Protein AF-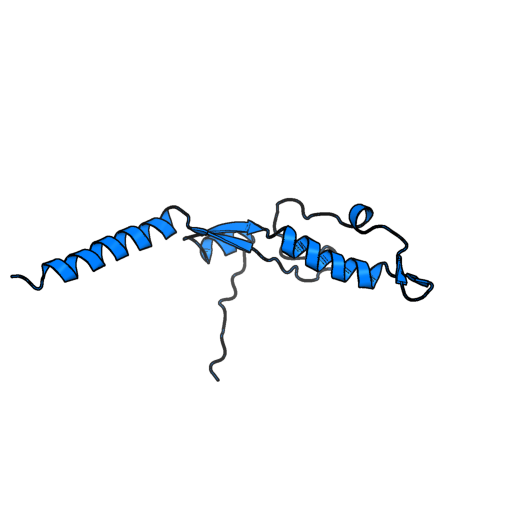A0A7R6WBC2-F1 (afdb_monomer_lite)

Sequence (113 aa):
MEVEVWPTLYGEIEEVIEHLLPWADYEMDYDAHSEYMELRWREECCTGYEDGEPSYYISFSDWYLPPEENISHVCDNGETKGYRLILTLNEVGLAFFELDNYLSNDEENSVFE

Radius of gyration: 22.7 Å; chains: 1; bounding box: 45×32×72 Å

Foldseek 3Di:
DDDDDDDDDDDFPVVVCCVVCVFWDKFFPQVVVLVVVVVVQCVPFFPDDDPNHTDGPDDSVVVDDRDDRGDDQADPVGDGDDTDMDIDGDPNNVVVVVVVVVVVVVVVVVVPD

Secondary structure (DSSP, 8-state):
----------S-HHHHHHHH-TTEEEEE-HHHHHHHHHHHHHHHHEEEEETTEEEESS-HHHH--PPPS---SB-TTSPBPP--EEEEE-HHHHHHHHHHHHHHHHHHHGGG-

Structure (mmCIF, N/CA/C/O backbone):
data_AF-A0A7R6WBC2-F1
#
_entry.id   AF-A0A7R6WBC2-F1
#
loop_
_atom_site.group_PDB
_atom_site.id
_atom_site.type_symbol
_atom_site.label_atom_id
_atom_site.label_alt_id
_atom_site.label_comp_id
_atom_site.label_asym_id
_atom_site.label_entity_id
_atom_site.label_seq_id
_atom_site.pdbx_PDB_ins_code
_atom_site.Cartn_x
_atom_site.Cartn_y
_atom_site.Cartn_z
_atom_site.occupancy
_atom_site.B_iso_or_equiv
_atom_site.auth_seq_id
_atom_site.auth_comp_id
_atom_site.auth_asym_id
_atom_site.auth_atom_id
_atom_site.pdbx_PDB_model_num
ATOM 1 N N . MET A 1 1 ? 14.388 -19.042 18.414 1.00 55.78 1 MET A N 1
ATOM 2 C CA . MET A 1 1 ? 13.853 -18.149 17.373 1.00 55.78 1 MET A CA 1
ATOM 3 C C . MET A 1 1 ? 12.502 -18.734 17.039 1.00 55.78 1 MET A C 1
ATOM 5 O O . MET A 1 1 ? 12.472 -19.849 16.530 1.00 55.78 1 MET A O 1
ATOM 9 N N . GLU A 1 2 ? 11.422 -18.116 17.506 1.00 59.09 2 GLU A N 1
ATOM 10 C CA . GLU A 1 2 ? 10.090 -18.554 17.090 1.00 59.09 2 GLU A CA 1
ATOM 11 C C . GLU A 1 2 ? 9.933 -18.210 15.612 1.00 59.09 2 GLU A C 1
ATOM 13 O O . GLU A 1 2 ? 10.357 -17.143 15.170 1.00 59.09 2 GLU A O 1
ATOM 18 N N . VAL A 1 3 ? 9.436 -19.168 14.836 1.00 72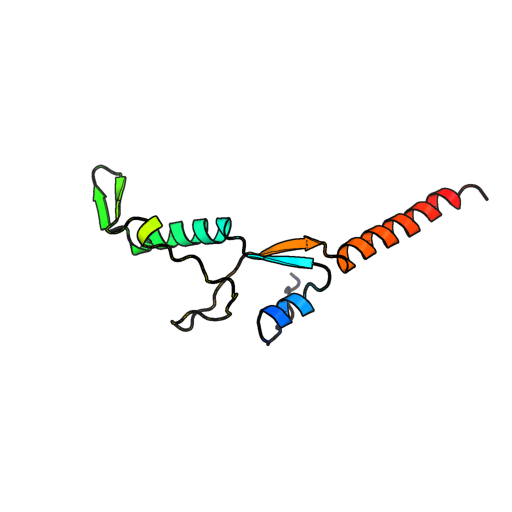.12 3 VAL A N 1
ATOM 19 C CA . VAL A 1 3 ? 9.134 -18.954 13.425 1.00 72.12 3 VAL A CA 1
ATOM 20 C C . VAL A 1 3 ? 7.795 -18.234 13.402 1.00 72.12 3 VAL A C 1
ATOM 22 O O . VAL A 1 3 ? 6.788 -18.826 13.784 1.00 72.12 3 VAL A O 1
ATOM 25 N N . GLU A 1 4 ? 7.786 -16.965 13.001 1.00 61.28 4 GLU A N 1
ATOM 26 C CA . GLU A 1 4 ? 6.536 -16.275 12.693 1.00 61.28 4 GLU A CA 1
ATOM 27 C C . GLU A 1 4 ? 5.862 -17.006 11.531 1.00 61.28 4 GLU A C 1
ATOM 29 O O . GLU A 1 4 ? 6.374 -17.044 10.410 1.00 61.28 4 GLU A O 1
ATOM 34 N N . VAL A 1 5 ? 4.727 -17.638 11.820 1.00 65.75 5 VAL A N 1
ATOM 35 C CA . VAL A 1 5 ? 3.869 -18.256 10.814 1.00 65.75 5 VAL A CA 1
ATOM 36 C C . VAL A 1 5 ? 2.653 -17.361 10.670 1.00 65.75 5 VAL A C 1
ATOM 38 O O . VAL A 1 5 ? 1.748 -17.385 11.503 1.00 65.75 5 VAL A O 1
ATOM 41 N N . TRP A 1 6 ? 2.648 -16.557 9.615 1.00 62.88 6 TRP A N 1
ATOM 42 C CA . TRP A 1 6 ? 1.475 -15.781 9.243 1.00 62.88 6 TRP A CA 1
ATOM 43 C C . TRP A 1 6 ? 0.411 -16.722 8.667 1.00 62.88 6 TRP A C 1
ATOM 45 O O . TRP A 1 6 ? 0.749 -17.610 7.873 1.00 62.88 6 TRP A O 1
ATOM 55 N N . PRO A 1 7 ? -0.866 -16.579 9.058 1.00 68.19 7 PRO A N 1
ATOM 56 C CA . PRO A 1 7 ? -1.932 -17.383 8.487 1.00 68.19 7 PRO A CA 1
ATOM 57 C C . PRO A 1 7 ? -2.000 -17.139 6.978 1.00 68.19 7 PRO A C 1
ATOM 59 O O . PRO A 1 7 ? -2.149 -16.009 6.519 1.00 68.19 7 PRO A O 1
ATOM 62 N N . THR A 1 8 ? -1.871 -18.209 6.195 1.00 74.19 8 THR A N 1
ATOM 63 C CA . THR A 1 8 ? -2.104 -18.146 4.752 1.00 74.19 8 THR A CA 1
ATOM 64 C C . THR A 1 8 ? -3.604 -18.211 4.506 1.00 74.19 8 THR A C 1
ATOM 66 O O . THR A 1 8 ? -4.232 -19.237 4.772 1.00 74.19 8 THR A O 1
ATOM 69 N N . LEU A 1 9 ? -4.170 -17.117 4.007 1.00 75.19 9 LEU A N 1
ATOM 70 C CA . LEU A 1 9 ? -5.560 -17.033 3.574 1.00 75.19 9 LEU A CA 1
ATOM 71 C C . LEU A 1 9 ? -5.606 -16.993 2.048 1.00 75.19 9 LEU A C 1
ATOM 73 O O . LEU A 1 9 ? -4.761 -16.371 1.409 1.00 75.19 9 LEU A O 1
ATOM 77 N N . TYR A 1 10 ? -6.593 -17.678 1.481 1.00 77.81 10 TYR A N 1
ATOM 78 C CA . TYR A 1 10 ? -6.857 -17.698 0.048 1.00 77.81 10 TYR A CA 1
ATOM 79 C C . TYR A 1 10 ? -8.250 -17.118 -0.182 1.00 77.81 10 TYR A C 1
ATOM 81 O O . TYR A 1 10 ? -9.195 -17.538 0.484 1.00 77.81 10 TYR A O 1
ATOM 89 N N . GLY A 1 11 ? -8.370 -16.184 -1.119 1.00 82.12 11 GLY A N 1
ATOM 90 C CA . GLY A 1 11 ? -9.621 -15.508 -1.451 1.00 82.12 11 GLY A CA 1
ATOM 91 C C . GLY A 1 11 ? -9.370 -14.318 -2.371 1.00 82.12 11 GLY A C 1
ATOM 92 O O . GLY A 1 11 ? -8.217 -14.027 -2.707 1.00 82.12 11 GLY A O 1
ATOM 93 N N . GLU A 1 12 ? -10.441 -13.633 -2.763 1.00 83.94 12 GLU A N 1
ATOM 94 C CA . GLU A 1 12 ? -10.316 -12.318 -3.396 1.00 83.94 12 GLU A CA 1
ATOM 95 C C . GLU A 1 12 ? -9.654 -11.350 -2.409 1.00 83.94 12 GLU A C 1
ATOM 97 O O . GLU A 1 12 ? -9.825 -11.475 -1.193 1.00 83.94 12 GLU A O 1
ATOM 102 N N . ILE A 1 13 ? -8.797 -10.456 -2.905 1.00 84.31 13 ILE A N 1
ATOM 103 C CA . ILE A 1 13 ? -7.891 -9.703 -2.025 1.00 84.31 13 ILE A CA 1
ATOM 104 C C . ILE A 1 13 ? -8.664 -8.803 -1.063 1.00 84.31 13 ILE A C 1
ATOM 106 O O . ILE A 1 13 ? -8.293 -8.707 0.104 1.00 84.31 13 ILE A O 1
ATOM 110 N N . GLU A 1 14 ? -9.762 -8.218 -1.527 1.00 85.69 14 GLU A N 1
ATOM 111 C CA . GLU A 1 14 ? -10.656 -7.385 -0.733 1.00 85.69 14 GLU A CA 1
ATOM 112 C C . GLU A 1 14 ? -11.240 -8.189 0.436 1.00 85.69 14 GLU A C 1
ATOM 114 O O . GLU A 1 14 ? -11.115 -7.784 1.589 1.00 85.69 14 GLU A O 1
ATOM 119 N N . GLU A 1 15 ? -11.759 -9.391 0.167 1.00 87.75 15 GLU A N 1
ATOM 120 C CA . GLU A 1 15 ? -12.319 -10.274 1.200 1.00 87.75 15 GLU A CA 1
ATOM 121 C C . GLU A 1 15 ? -11.257 -10.708 2.223 1.00 87.75 15 GLU A C 1
ATOM 123 O O . GLU A 1 15 ? -11.527 -10.808 3.422 1.00 87.75 15 GLU A O 1
ATOM 128 N N . VAL A 1 16 ? -10.029 -10.973 1.763 1.00 88.38 16 VAL A N 1
ATOM 129 C CA . VAL A 1 16 ? -8.915 -11.358 2.640 1.00 88.38 16 VAL A CA 1
ATOM 130 C C . VAL A 1 16 ? -8.508 -10.198 3.548 1.00 88.38 16 VAL A C 1
ATOM 132 O O . VAL A 1 16 ? -8.286 -10.418 4.742 1.00 88.38 16 VAL A O 1
ATOM 135 N N . ILE A 1 17 ? -8.414 -8.979 3.010 1.00 88.19 17 ILE A N 1
ATOM 136 C CA . ILE A 1 17 ? -8.067 -7.787 3.789 1.00 88.19 17 ILE A CA 1
ATOM 137 C C . ILE A 1 17 ? -9.160 -7.497 4.819 1.00 88.19 17 ILE A C 1
ATOM 139 O O . ILE A 1 17 ? -8.839 -7.349 5.997 1.00 88.19 17 ILE A O 1
ATOM 143 N N . GLU A 1 18 ? -10.434 -7.505 4.418 1.00 89.25 18 GLU A N 1
ATOM 144 C CA . GLU A 1 18 ? -11.571 -7.306 5.327 1.00 89.25 18 GLU A CA 1
ATOM 145 C C . GLU A 1 18 ? -11.605 -8.350 6.454 1.00 89.25 18 GLU A C 1
ATOM 147 O O . GLU A 1 18 ? -11.927 -8.034 7.601 1.00 89.25 18 GLU A O 1
ATOM 152 N N . HIS A 1 19 ? -11.233 -9.599 6.158 1.00 90.38 19 HIS A N 1
ATOM 153 C CA . HIS A 1 19 ? -11.170 -10.656 7.164 1.00 90.38 19 HIS A CA 1
ATOM 154 C C . HIS A 1 19 ? -10.010 -10.475 8.154 1.00 90.38 19 HIS A C 1
ATOM 156 O O . HIS A 1 19 ? -10.164 -10.749 9.346 1.00 90.38 19 HIS A O 1
ATOM 162 N N . LEU A 1 20 ? -8.840 -10.050 7.671 1.00 90.44 20 LEU A N 1
ATOM 163 C CA . LEU A 1 20 ? -7.642 -9.864 8.495 1.00 90.44 20 LEU A CA 1
ATOM 164 C C . LEU A 1 20 ? -7.687 -8.578 9.323 1.00 90.44 20 LEU A C 1
ATOM 166 O O . LEU A 1 20 ? -7.185 -8.550 10.449 1.00 90.44 20 LEU A O 1
ATOM 170 N N . LEU A 1 21 ? -8.269 -7.518 8.766 1.00 92.56 21 LEU A N 1
ATOM 171 C CA . LEU A 1 21 ? -8.250 -6.164 9.310 1.00 92.56 21 LEU A CA 1
ATOM 172 C C . LEU A 1 21 ? -9.672 -5.582 9.424 1.00 92.56 21 LEU A C 1
ATOM 174 O O . LEU A 1 21 ? -9.915 -4.476 8.953 1.00 92.56 21 LEU A O 1
ATOM 178 N N . PRO A 1 22 ? -10.620 -6.258 10.103 1.00 93.50 22 PRO A N 1
ATOM 179 C CA . PRO A 1 22 ? -12.018 -5.807 10.166 1.00 93.50 22 PRO A CA 1
ATOM 180 C C . PRO A 1 22 ? -12.208 -4.475 10.914 1.00 93.50 22 PRO A C 1
ATOM 182 O O . PRO A 1 22 ? -13.278 -3.873 10.879 1.00 93.50 22 PRO A O 1
ATOM 185 N N . TRP A 1 23 ? -11.183 -4.031 11.639 1.00 95.19 23 TRP A N 1
ATOM 186 C CA . TRP A 1 23 ? -11.147 -2.804 12.434 1.00 95.19 23 TRP A CA 1
ATOM 187 C C . TRP A 1 23 ? -10.552 -1.606 11.675 1.00 95.19 23 TRP A C 1
ATOM 189 O O . TRP A 1 23 ? -10.448 -0.517 12.247 1.00 95.19 23 TRP A O 1
ATOM 199 N N . ALA A 1 24 ? -10.136 -1.792 10.419 1.00 96.31 24 ALA A N 1
ATOM 200 C CA . ALA A 1 24 ? -9.527 -0.750 9.608 1.00 96.31 24 ALA A CA 1
ATOM 201 C C . ALA A 1 24 ? -10.224 -0.603 8.254 1.00 96.31 24 ALA A C 1
ATOM 203 O O . ALA A 1 24 ? -10.596 -1.592 7.627 1.00 96.31 24 ALA A O 1
ATOM 204 N N . ASP A 1 25 ? -10.333 0.639 7.797 1.00 95.25 25 ASP A N 1
ATOM 205 C CA . ASP A 1 25 ? -10.437 0.935 6.375 1.00 95.25 25 ASP A CA 1
ATOM 206 C C . ASP A 1 25 ? -9.021 0.924 5.777 1.00 95.25 25 ASP A C 1
ATOM 208 O O . ASP A 1 25 ? -8.021 1.107 6.486 1.00 95.25 25 ASP A O 1
ATOM 212 N N . TYR A 1 26 ? -8.919 0.694 4.469 1.00 92.88 26 TYR A N 1
ATOM 213 C CA . TYR A 1 26 ? -7.636 0.657 3.779 1.00 92.88 26 TYR A CA 1
ATOM 214 C C . TYR A 1 26 ? -7.684 1.388 2.443 1.00 92.88 26 TYR A C 1
ATOM 216 O O . TYR A 1 26 ? -8.690 1.385 1.738 1.00 92.88 26 TYR A O 1
ATOM 224 N N . GLU A 1 27 ? -6.547 1.962 2.070 1.00 91.81 27 GLU A N 1
ATOM 225 C CA . GLU A 1 27 ? -6.303 2.495 0.734 1.00 91.81 27 GLU A CA 1
ATOM 226 C C . GLU A 1 27 ? -4.883 2.157 0.278 1.00 91.81 27 GLU A C 1
ATOM 228 O O . GLU A 1 27 ? -3.995 1.877 1.090 1.00 91.81 27 GLU A O 1
ATOM 233 N N . MET A 1 28 ? -4.657 2.149 -1.035 1.00 89.94 28 MET A N 1
ATOM 234 C CA . MET A 1 28 ? -3.322 1.924 -1.578 1.00 89.94 28 MET A CA 1
ATOM 235 C C . MET A 1 28 ? -2.431 3.142 -1.325 1.00 89.94 28 MET A C 1
ATOM 237 O O . MET A 1 28 ? -2.817 4.276 -1.598 1.00 89.94 28 MET A O 1
ATOM 241 N N . ASP A 1 29 ? -1.205 2.898 -0.869 1.00 92.38 29 ASP A N 1
ATOM 242 C CA . ASP A 1 29 ? -0.173 3.929 -0.780 1.00 92.38 29 ASP A CA 1
ATOM 243 C C . ASP A 1 29 ? 0.395 4.206 -2.183 1.00 92.38 29 ASP A C 1
ATOM 245 O O . ASP A 1 29 ? 1.379 3.594 -2.618 1.00 92.38 29 ASP A O 1
ATOM 249 N N . TYR A 1 30 ? -0.278 5.085 -2.929 1.00 90.62 30 TYR A N 1
ATOM 250 C CA . TYR A 1 30 ? 0.114 5.448 -4.294 1.00 90.62 30 TYR A CA 1
ATOM 251 C C . TYR A 1 30 ? 1.476 6.144 -4.356 1.00 90.62 30 TYR A C 1
ATOM 253 O O . TYR A 1 30 ? 2.188 5.982 -5.350 1.00 90.62 30 TYR A O 1
ATOM 261 N N . ASP A 1 31 ? 1.858 6.869 -3.303 1.00 92.12 31 ASP A N 1
ATOM 262 C CA . ASP A 1 31 ? 3.163 7.521 -3.213 1.00 92.12 31 ASP A CA 1
ATOM 263 C C . ASP A 1 31 ? 4.261 6.458 -3.102 1.00 92.12 31 ASP A C 1
ATOM 265 O O . ASP A 1 31 ? 5.173 6.419 -3.931 1.00 92.12 31 ASP A O 1
ATOM 269 N N . ALA A 1 32 ? 4.122 5.506 -2.173 1.00 90.75 32 ALA A N 1
ATOM 270 C CA . ALA A 1 32 ? 5.061 4.393 -2.053 1.00 90.75 32 ALA A CA 1
ATOM 271 C C . ALA A 1 32 ? 5.098 3.508 -3.306 1.00 90.75 32 ALA A C 1
ATOM 273 O O . ALA A 1 32 ? 6.161 3.001 -3.677 1.00 90.75 32 ALA A O 1
ATOM 274 N N . HIS A 1 33 ? 3.954 3.307 -3.965 1.00 90.69 33 HIS A N 1
ATOM 275 C CA . HIS A 1 33 ? 3.901 2.597 -5.239 1.00 90.69 33 HIS A CA 1
ATOM 276 C C . HIS A 1 33 ? 4.692 3.344 -6.320 1.00 90.69 33 HIS A C 1
ATOM 278 O O . HIS A 1 33 ? 5.525 2.742 -6.998 1.00 90.69 33 HIS A O 1
ATOM 284 N N . SER A 1 34 ? 4.475 4.655 -6.462 1.00 91.75 34 SER A N 1
ATOM 285 C CA . SER A 1 34 ? 5.197 5.489 -7.423 1.00 91.75 34 SER A CA 1
ATOM 286 C C . SER A 1 34 ? 6.703 5.476 -7.160 1.00 91.75 34 SER A C 1
ATOM 288 O O . SER A 1 34 ? 7.477 5.308 -8.098 1.00 91.75 34 SER A O 1
ATOM 290 N N . GLU A 1 35 ? 7.131 5.592 -5.901 1.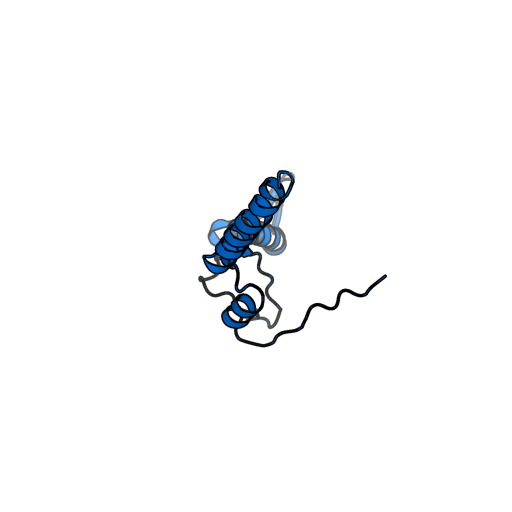00 92.81 35 GLU A N 1
ATOM 291 C CA . GLU A 1 35 ? 8.546 5.515 -5.511 1.00 92.81 35 GLU A CA 1
ATOM 292 C C . GLU A 1 35 ? 9.175 4.168 -5.897 1.00 92.81 35 GLU A C 1
ATOM 294 O O . GLU A 1 35 ? 10.273 4.118 -6.459 1.00 92.81 35 GLU A O 1
ATOM 299 N N . TYR A 1 36 ? 8.473 3.060 -5.638 1.00 90.56 36 TYR A N 1
ATOM 300 C CA . TYR A 1 36 ? 8.926 1.729 -6.040 1.00 90.56 36 TYR A CA 1
ATOM 301 C C . TYR A 1 36 ? 9.029 1.597 -7.566 1.00 90.56 36 TYR A C 1
ATOM 303 O O . TYR A 1 36 ? 10.017 1.074 -8.089 1.00 90.56 36 TYR A O 1
ATOM 311 N N . MET A 1 37 ? 8.034 2.103 -8.293 1.00 91.50 37 MET A N 1
ATOM 312 C CA . MET A 1 37 ? 8.025 2.064 -9.753 1.00 91.50 37 MET A CA 1
ATOM 313 C C . MET A 1 37 ? 9.082 2.975 -10.366 1.00 91.50 37 MET A C 1
ATOM 315 O O . MET A 1 37 ? 9.605 2.653 -11.430 1.00 91.50 37 MET A O 1
ATOM 319 N N . GLU A 1 38 ? 9.464 4.064 -9.702 1.00 94.19 38 GLU A N 1
ATOM 320 C CA . GLU A 1 38 ? 10.574 4.899 -10.149 1.00 94.19 38 GLU A CA 1
ATOM 321 C C . GLU A 1 38 ? 11.903 4.135 -10.083 1.00 94.19 38 GLU A C 1
ATOM 323 O O . GLU A 1 38 ? 12.714 4.227 -11.005 1.00 94.19 38 GLU A O 1
ATOM 328 N N . LEU A 1 39 ? 12.120 3.316 -9.046 1.00 92.69 39 LEU A N 1
ATOM 329 C CA . LEU A 1 39 ? 13.292 2.435 -8.975 1.00 92.69 39 LEU A CA 1
ATOM 330 C C . LEU A 1 39 ? 13.303 1.426 -10.130 1.00 92.69 39 LEU A C 1
ATOM 332 O O . LEU A 1 39 ? 14.329 1.273 -10.793 1.00 92.69 39 LEU A O 1
ATOM 336 N N . ARG A 1 40 ? 12.159 0.795 -10.419 1.00 91.94 40 ARG A N 1
ATOM 337 C CA . ARG A 1 40 ? 12.011 -0.143 -11.548 1.00 91.94 40 ARG A CA 1
ATOM 338 C C . ARG A 1 40 ? 12.268 0.540 -12.887 1.00 91.94 40 ARG A C 1
ATOM 340 O O . ARG A 1 40 ? 13.046 0.044 -13.694 1.00 91.94 40 ARG A O 1
ATOM 347 N N . TRP A 1 41 ? 11.678 1.715 -13.097 1.00 95.31 41 TRP A N 1
ATOM 348 C CA . TRP A 1 41 ? 11.902 2.527 -14.289 1.00 95.31 41 TRP A CA 1
ATOM 349 C C . TRP A 1 41 ? 13.385 2.860 -14.464 1.00 95.31 41 TRP A C 1
ATOM 351 O O . TRP A 1 41 ? 13.915 2.727 -15.565 1.00 95.31 41 TRP A O 1
ATOM 361 N N . ARG A 1 42 ? 14.090 3.226 -13.386 1.00 93.69 42 ARG A N 1
ATOM 362 C CA . ARG A 1 42 ? 15.532 3.497 -13.454 1.00 93.69 42 ARG A CA 1
ATOM 363 C C . ARG A 1 42 ? 16.335 2.267 -13.882 1.00 93.69 42 ARG A C 1
ATOM 365 O O . ARG A 1 42 ? 17.299 2.417 -14.626 1.00 93.69 42 ARG A O 1
ATOM 372 N N . GLU A 1 43 ? 15.951 1.072 -13.441 1.00 92.75 43 GLU A N 1
ATOM 373 C CA . GLU A 1 43 ? 16.604 -0.186 -13.831 1.00 92.75 43 GLU A CA 1
ATOM 374 C C . GLU A 1 43 ? 16.308 -0.581 -15.284 1.00 92.75 43 GLU A C 1
ATOM 376 O O . GLU A 1 43 ? 17.205 -1.017 -16.003 1.00 92.75 43 GLU A O 1
ATOM 381 N N . GLU A 1 44 ? 15.058 -0.432 -15.721 1.00 93.62 44 GLU A N 1
ATOM 382 C CA . GLU A 1 44 ? 14.584 -0.937 -17.013 1.00 93.62 44 GLU A CA 1
ATOM 383 C C . GLU A 1 44 ? 14.765 0.061 -18.162 1.00 93.62 44 GLU A C 1
ATOM 385 O O . GLU A 1 44 ? 14.911 -0.338 -19.320 1.00 93.62 44 GLU A O 1
ATOM 390 N N . CYS A 1 45 ? 14.743 1.361 -17.860 1.00 94.50 45 CYS A N 1
ATO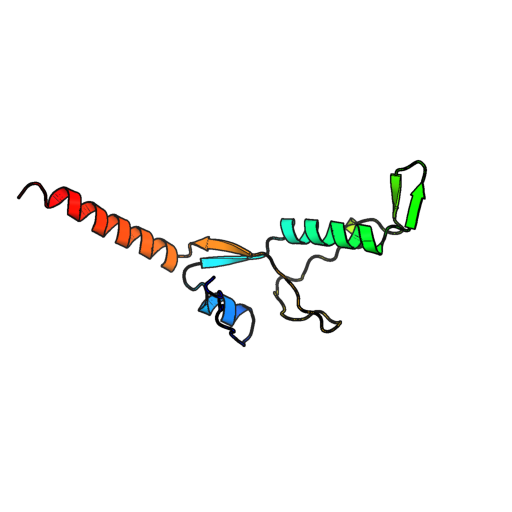M 391 C CA . CYS A 1 45 ? 14.729 2.423 -18.865 1.00 94.50 45 CYS A CA 1
ATOM 392 C C . CYS A 1 45 ? 16.043 3.189 -19.005 1.00 94.50 45 CYS A C 1
ATOM 394 O O . CYS A 1 45 ? 16.173 3.990 -19.935 1.00 94.50 45 CYS A O 1
ATOM 396 N N . CYS A 1 46 ? 17.017 2.948 -18.123 1.00 94.12 46 CYS A N 1
ATOM 397 C CA . CYS A 1 46 ? 18.341 3.550 -18.230 1.00 94.12 46 CYS A CA 1
ATOM 398 C C . CYS A 1 46 ? 19.090 2.979 -19.440 1.00 94.12 46 CYS A C 1
ATOM 400 O O . CYS A 1 46 ? 19.341 1.778 -19.541 1.00 94.12 46 CYS A O 1
ATOM 402 N N . THR A 1 47 ? 19.462 3.855 -20.369 1.00 92.56 47 THR A N 1
ATOM 403 C CA . THR A 1 47 ? 20.210 3.503 -21.583 1.00 92.56 47 THR A CA 1
ATOM 404 C C . THR A 1 47 ? 21.714 3.698 -21.448 1.00 92.56 47 THR A C 1
ATOM 406 O O . THR A 1 47 ? 22.474 3.235 -22.298 1.00 92.56 47 THR A O 1
ATOM 409 N N . GLY A 1 48 ? 22.160 4.373 -20.392 1.00 91.06 48 GLY A N 1
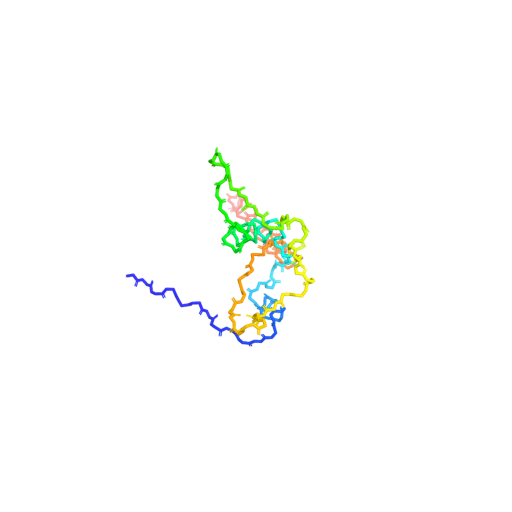ATOM 410 C CA . GLY A 1 48 ? 23.566 4.645 -20.143 1.00 91.06 48 GLY A CA 1
ATOM 411 C C . GLY A 1 48 ? 23.762 5.889 -19.291 1.00 91.06 48 GLY A C 1
ATOM 412 O O . GLY A 1 48 ? 22.822 6.411 -18.701 1.00 91.06 48 GLY A O 1
ATOM 413 N N . TYR A 1 49 ? 25.005 6.356 -19.241 1.00 92.25 49 TYR A N 1
ATOM 414 C CA . TYR A 1 49 ? 25.373 7.589 -18.557 1.00 92.25 49 TYR A CA 1
ATOM 415 C C . TYR A 1 49 ? 26.044 8.526 -19.558 1.00 92.25 49 TYR A C 1
ATOM 417 O O . TYR A 1 49 ? 27.034 8.146 -20.187 1.00 92.25 49 TYR A O 1
ATOM 425 N N . GLU A 1 50 ? 25.521 9.739 -19.694 1.00 88.81 50 GLU A N 1
ATOM 426 C CA . GLU A 1 50 ? 26.130 10.820 -20.468 1.00 88.81 50 GLU A CA 1
ATOM 427 C C . GLU A 1 50 ? 26.646 11.870 -19.480 1.00 88.81 50 GLU A C 1
ATOM 429 O O . GLU A 1 50 ? 25.904 12.355 -18.632 1.00 88.81 50 GLU A O 1
ATOM 434 N N . ASP A 1 51 ? 27.952 12.152 -19.516 1.00 90.00 51 ASP A N 1
ATOM 435 C CA . ASP A 1 51 ? 28.633 13.065 -18.580 1.00 90.00 51 ASP A CA 1
ATOM 436 C C . ASP A 1 51 ? 28.421 12.756 -17.080 1.00 90.00 51 ASP A C 1
ATOM 438 O O . ASP A 1 51 ? 28.548 13.625 -16.221 1.00 90.00 51 ASP A O 1
ATOM 442 N N . GLY A 1 52 ? 28.164 11.486 -16.750 1.00 88.31 52 GLY A N 1
ATOM 443 C CA . GLY A 1 52 ? 27.947 11.022 -15.375 1.00 88.31 52 GLY A CA 1
ATOM 444 C C . GLY A 1 52 ? 26.490 11.076 -14.911 1.00 88.31 52 GLY A C 1
ATOM 445 O O . GLY A 1 52 ? 26.189 10.536 -13.849 1.00 88.31 52 GLY A O 1
ATOM 446 N N . GLU A 1 53 ? 25.591 11.634 -15.719 1.00 90.69 53 GLU A N 1
ATOM 447 C CA . GLU A 1 53 ? 24.151 11.632 -15.470 1.00 90.69 53 GLU A CA 1
ATOM 448 C C . GLU A 1 53 ? 23.475 10.481 -16.232 1.00 90.69 53 GLU A C 1
ATOM 450 O O . GLU A 1 53 ? 23.849 10.195 -17.375 1.00 90.69 53 GLU A O 1
ATOM 455 N N . PRO A 1 54 ? 22.499 9.781 -15.630 1.00 91.38 54 PRO A N 1
ATOM 456 C CA . PRO A 1 54 ? 21.799 8.694 -16.300 1.00 91.38 54 PRO A CA 1
ATOM 457 C C . PRO A 1 54 ? 20.912 9.224 -17.435 1.00 91.38 54 PRO A C 1
ATOM 459 O O . PRO A 1 54 ? 20.150 10.176 -17.256 1.00 91.38 54 PRO A O 1
ATOM 462 N N . SER A 1 55 ? 20.983 8.579 -18.600 1.00 93.12 55 SER A N 1
ATOM 463 C CA . SER A 1 55 ? 20.099 8.828 -19.738 1.00 93.12 55 SER A CA 1
ATOM 464 C C . SER A 1 55 ? 19.013 7.756 -19.813 1.00 93.12 55 SER A C 1
ATOM 466 O O . SER A 1 55 ? 19.284 6.567 -19.631 1.00 93.12 55 SER A O 1
ATOM 468 N N . TYR A 1 56 ? 17.778 8.173 -20.094 1.00 94.69 56 TYR A N 1
ATOM 469 C CA . TYR A 1 56 ? 16.612 7.291 -20.173 1.00 94.69 56 TYR A CA 1
ATOM 470 C C . TYR A 1 56 ? 15.925 7.443 -21.530 1.00 94.69 56 TYR A C 1
ATOM 472 O O . TYR A 1 56 ? 15.801 8.559 -22.036 1.00 94.69 56 TYR A O 1
ATOM 480 N N . TYR A 1 57 ? 15.447 6.341 -22.117 1.00 94.44 57 TYR A N 1
ATOM 481 C CA . TYR A 1 57 ? 14.769 6.397 -23.424 1.00 94.44 57 TYR A CA 1
ATOM 482 C C . TYR A 1 57 ? 13.317 6.898 -23.351 1.00 94.44 57 TYR A C 1
ATOM 484 O O . TYR A 1 57 ? 12.735 7.248 -24.377 1.00 94.44 57 TYR A O 1
ATOM 492 N N . ILE A 1 58 ? 12.727 6.914 -22.155 1.00 96.25 58 ILE A N 1
ATOM 493 C CA . ILE A 1 58 ? 11.363 7.367 -21.870 1.00 96.25 58 ILE A CA 1
ATOM 494 C C . ILE A 1 58 ? 11.347 8.064 -20.508 1.00 96.25 58 ILE A C 1
ATOM 496 O O . ILE A 1 58 ? 12.073 7.655 -19.600 1.00 96.25 58 ILE A O 1
ATOM 500 N N . SER A 1 59 ? 10.545 9.120 -20.360 1.00 95.44 59 SER A N 1
ATOM 501 C CA . SER A 1 59 ? 10.375 9.792 -19.070 1.00 95.44 59 SER A CA 1
ATOM 502 C C . SER A 1 59 ? 9.598 8.902 -18.093 1.00 95.44 59 SER A C 1
ATOM 504 O O . SER A 1 59 ? 8.781 8.083 -18.515 1.00 95.44 59 SER A O 1
ATOM 506 N N . PHE A 1 60 ? 9.813 9.075 -16.786 1.00 94.69 60 PHE A N 1
ATOM 507 C CA . PHE A 1 60 ? 9.043 8.329 -15.786 1.00 94.69 60 PHE A CA 1
ATOM 508 C C . PHE A 1 60 ? 7.537 8.574 -15.937 1.00 94.69 60 PHE A C 1
ATOM 510 O O . PHE A 1 60 ? 6.768 7.624 -15.924 1.00 94.69 60 PHE A O 1
ATOM 517 N N . SER A 1 61 ? 7.113 9.822 -16.162 1.00 94.00 61 SER A N 1
ATOM 518 C CA . SER A 1 61 ? 5.694 10.166 -16.311 1.00 94.00 61 SER A CA 1
ATOM 519 C C . SER A 1 61 ? 5.020 9.516 -17.519 1.00 94.00 61 SER A C 1
ATOM 521 O O . SER A 1 61 ? 3.825 9.255 -17.460 1.00 94.00 61 SER A O 1
ATOM 523 N N . ASP A 1 62 ? 5.761 9.267 -18.603 1.00 94.81 62 ASP A N 1
ATOM 524 C CA . ASP A 1 62 ? 5.213 8.613 -19.800 1.00 94.81 62 ASP A CA 1
ATOM 525 C C . ASP A 1 62 ? 5.227 7.080 -19.688 1.00 94.81 62 ASP A C 1
ATOM 527 O O . ASP A 1 62 ? 4.459 6.402 -20.367 1.00 94.81 62 ASP A O 1
ATOM 531 N N . TRP A 1 63 ? 6.123 6.528 -18.865 1.00 94.06 63 TRP A N 1
ATOM 532 C CA . TRP A 1 63 ? 6.255 5.086 -18.645 1.00 94.06 63 TRP A CA 1
ATOM 533 C C . TRP A 1 63 ? 5.358 4.576 -17.512 1.00 94.06 63 TRP A C 1
ATOM 535 O O . TRP A 1 63 ? 4.843 3.461 -17.578 1.00 94.06 63 TRP A O 1
ATOM 545 N N . TYR A 1 64 ? 5.179 5.382 -16.466 1.00 92.25 64 TYR A N 1
ATOM 546 C CA . TYR A 1 64 ? 4.450 5.006 -15.267 1.00 92.25 64 TYR A CA 1
ATOM 547 C C . TYR A 1 64 ? 2.949 4.913 -15.528 1.00 92.25 64 TYR A C 1
ATOM 549 O O . TYR A 1 64 ? 2.290 5.888 -15.888 1.00 92.25 64 TYR A O 1
ATOM 557 N N . LEU A 1 65 ? 2.406 3.726 -15.274 1.00 87.25 65 LEU A N 1
ATOM 558 C CA . LEU A 1 65 ? 0.976 3.472 -15.260 1.00 87.25 65 LEU A CA 1
ATOM 559 C C . LEU A 1 65 ? 0.566 3.214 -13.807 1.00 87.25 65 LEU A C 1
ATOM 561 O O . LEU A 1 65 ? 0.933 2.168 -13.261 1.00 87.25 65 LEU A O 1
ATOM 565 N N . PRO A 1 66 ? -0.143 4.153 -13.152 1.00 84.06 66 PRO A N 1
ATOM 566 C CA . PRO A 1 66 ? -0.670 3.891 -11.826 1.00 84.06 66 PRO A CA 1
ATOM 567 C C . PRO A 1 66 ? -1.666 2.724 -11.905 1.00 84.06 66 PRO A C 1
ATOM 569 O O . PRO A 1 66 ? -2.376 2.591 -12.907 1.00 84.06 66 PRO A O 1
ATOM 572 N N . PRO A 1 67 ? -1.715 1.863 -10.880 1.00 79.69 67 PRO A N 1
ATOM 573 C CA . PRO A 1 67 ? -2.668 0.771 -10.841 1.00 79.69 67 PRO A CA 1
ATOM 574 C C . PRO A 1 67 ? -4.086 1.344 -10.879 1.00 79.69 67 PRO A C 1
ATOM 576 O O . PRO A 1 67 ? -4.387 2.328 -10.202 1.00 79.69 67 PRO A O 1
ATOM 579 N N . GLU A 1 68 ? -4.953 0.727 -11.683 1.00 70.69 68 GLU A N 1
ATOM 580 C CA . GLU A 1 68 ? -6.396 0.914 -11.532 1.00 70.69 68 GLU A CA 1
ATOM 581 C C . GLU A 1 68 ? -6.773 0.458 -10.112 1.00 70.69 68 GLU A C 1
ATOM 583 O O . GLU A 1 68 ? -6.139 -0.464 -9.603 1.00 70.69 68 GLU A O 1
ATOM 588 N N . GLU A 1 69 ? -7.751 1.106 -9.466 1.00 64.44 69 GLU A N 1
ATOM 589 C CA . GLU A 1 69 ? -8.055 1.026 -8.014 1.00 64.44 69 GLU A CA 1
ATOM 590 C C . GLU A 1 69 ? -8.144 -0.392 -7.404 1.00 64.44 69 GLU A C 1
ATOM 592 O O . GLU A 1 69 ? -8.126 -0.545 -6.184 1.00 64.44 69 GLU A O 1
ATOM 597 N N . ASN A 1 70 ? -8.205 -1.436 -8.227 1.00 68.31 70 ASN A N 1
ATOM 598 C CA . ASN A 1 70 ? -8.287 -2.820 -7.797 1.00 68.31 70 ASN A CA 1
ATOM 599 C C . ASN A 1 70 ? -6.899 -3.397 -7.474 1.00 68.31 70 ASN A C 1
ATOM 601 O O . ASN A 1 70 ? -6.018 -3.539 -8.331 1.00 68.31 70 ASN A O 1
ATOM 605 N N . ILE A 1 71 ? -6.725 -3.800 -6.217 1.00 75.75 71 ILE A N 1
ATOM 606 C CA . ILE A 1 71 ? -5.581 -4.598 -5.776 1.00 75.75 71 ILE A CA 1
ATOM 607 C C . ILE A 1 71 ? -5.695 -5.977 -6.455 1.00 75.75 71 ILE A C 1
ATOM 609 O O . ILE A 1 71 ? -6.780 -6.524 -6.600 1.00 75.75 71 ILE A O 1
ATOM 613 N N . SER A 1 72 ? -4.590 -6.562 -6.921 1.00 74.56 72 SER A N 1
ATOM 614 C CA . SER A 1 72 ? -4.617 -7.853 -7.632 1.00 74.56 72 SER A CA 1
ATOM 615 C C . SER A 1 72 ? -3.461 -8.742 -7.196 1.00 74.56 72 SER A C 1
ATOM 617 O O . SER A 1 72 ? -2.329 -8.282 -7.135 1.00 74.56 72 SER A O 1
ATOM 619 N N . HIS A 1 73 ? -3.697 -10.028 -6.949 1.00 70.44 73 HIS A N 1
ATOM 620 C CA . HIS A 1 73 ? -2.664 -10.923 -6.401 1.00 70.44 73 HIS A CA 1
ATOM 621 C C . HIS A 1 73 ? -1.492 -11.219 -7.354 1.00 70.44 73 HIS A C 1
ATOM 623 O O . HIS A 1 73 ? -0.398 -11.568 -6.903 1.00 70.44 73 HIS A O 1
ATOM 629 N N . VAL A 1 74 ? -1.712 -11.123 -8.669 1.00 65.81 74 VAL A N 1
ATOM 630 C CA . VAL A 1 74 ? -0.794 -11.643 -9.693 1.00 65.81 74 VAL A CA 1
ATOM 631 C C . VAL A 1 74 ? -0.639 -10.643 -10.845 1.00 65.81 74 VAL A C 1
ATOM 633 O O . VAL A 1 74 ? -1.618 -10.085 -11.336 1.00 65.81 74 VAL A O 1
ATOM 636 N N . CYS A 1 75 ? 0.602 -10.405 -11.269 1.00 68.25 75 CYS A N 1
ATOM 637 C CA . CYS A 1 75 ? 0.946 -9.690 -12.500 1.00 68.25 75 CYS A CA 1
ATOM 638 C C . CYS A 1 75 ? 0.633 -10.519 -13.751 1.00 68.25 75 CYS A C 1
ATOM 640 O O . CYS A 1 75 ? 0.632 -11.745 -13.710 1.00 68.25 75 CYS A O 1
ATOM 642 N N . ASP A 1 76 ? 0.511 -9.861 -14.906 1.00 66.31 76 ASP A N 1
ATOM 643 C CA . ASP A 1 76 ? 0.306 -10.531 -16.203 1.00 66.31 76 ASP A CA 1
ATOM 644 C C . ASP A 1 76 ? 1.399 -11.567 -16.543 1.00 66.31 76 ASP A C 1
ATOM 646 O O . ASP A 1 76 ? 1.173 -12.488 -17.327 1.00 66.31 76 ASP A O 1
ATOM 650 N N . ASN A 1 77 ? 2.587 -11.448 -15.940 1.00 73.00 77 ASN A N 1
ATOM 651 C CA . ASN A 1 77 ? 3.709 -12.378 -16.098 1.00 73.00 77 ASN A CA 1
ATOM 652 C C . ASN A 1 77 ? 3.689 -13.572 -15.113 1.00 73.00 77 ASN A C 1
ATOM 654 O O . ASN A 1 77 ? 4.590 -14.409 -15.161 1.00 73.00 77 ASN A O 1
ATOM 658 N N . GLY A 1 78 ? 2.685 -13.670 -14.236 1.00 73.31 78 GLY A N 1
ATOM 659 C CA . GLY A 1 78 ? 2.556 -14.732 -13.235 1.00 73.31 78 GLY A CA 1
ATOM 660 C C . GLY A 1 78 ? 3.329 -14.497 -11.932 1.00 73.31 78 GLY A C 1
ATOM 661 O O . GLY A 1 78 ? 3.332 -15.379 -11.074 1.00 73.31 78 GLY A O 1
ATOM 662 N N . GLU A 1 79 ? 3.977 -13.342 -11.764 1.00 76.88 79 GLU A N 1
ATOM 663 C CA . GLU A 1 79 ? 4.649 -12.966 -10.516 1.00 76.88 79 GLU A CA 1
ATOM 664 C C . GLU A 1 79 ? 3.669 -12.368 -9.497 1.00 76.88 79 GLU A C 1
ATOM 666 O O . GLU A 1 79 ? 2.639 -11.792 -9.853 1.00 76.88 79 GLU A O 1
ATOM 671 N N . THR A 1 80 ? 3.991 -12.496 -8.207 1.00 78.56 80 THR A N 1
ATOM 672 C CA . THR A 1 80 ? 3.204 -11.896 -7.121 1.00 78.56 80 THR A CA 1
ATOM 673 C C . THR A 1 80 ? 3.372 -10.379 -7.110 1.00 78.56 80 THR A C 1
ATOM 675 O O . THR A 1 80 ? 4.497 -9.881 -7.193 1.00 78.56 80 THR A O 1
ATOM 678 N N . LYS A 1 81 ? 2.272 -9.641 -6.929 1.00 78.31 81 LYS A N 1
ATOM 679 C CA . LYS A 1 81 ? 2.326 -8.196 -6.671 1.00 78.31 81 LYS A CA 1
ATOM 680 C C . LYS A 1 81 ? 2.424 -7.906 -5.179 1.00 78.31 81 LYS A C 1
ATOM 682 O O . LYS A 1 81 ? 1.685 -8.469 -4.376 1.00 78.31 81 LYS A O 1
ATOM 687 N N . GLY A 1 82 ? 3.334 -7.007 -4.819 1.00 79.00 82 GLY A N 1
ATOM 688 C CA . GLY A 1 82 ? 3.420 -6.441 -3.477 1.00 79.00 82 GLY A CA 1
ATOM 689 C C . GLY A 1 82 ? 2.743 -5.078 -3.436 1.00 79.00 82 GLY A C 1
ATOM 690 O O . GLY A 1 82 ? 3.049 -4.224 -4.265 1.00 79.00 82 GLY A O 1
ATOM 691 N N . TYR A 1 83 ? 1.866 -4.866 -2.457 1.00 83.44 83 TYR A N 1
ATOM 692 C CA . TYR A 1 83 ? 1.211 -3.581 -2.221 1.00 83.44 83 TYR A CA 1
ATOM 693 C C . TYR A 1 83 ? 1.505 -3.087 -0.815 1.00 83.44 83 TYR A C 1
ATOM 695 O O . TYR A 1 83 ? 1.622 -3.874 0.126 1.00 83.44 83 TYR A O 1
ATOM 703 N N . ARG A 1 84 ? 1.592 -1.766 -0.682 1.00 89.44 84 ARG A N 1
ATOM 704 C CA . ARG A 1 84 ? 1.572 -1.089 0.608 1.00 89.44 84 ARG A CA 1
ATOM 705 C C . ARG A 1 84 ? 0.208 -0.439 0.778 1.00 89.44 84 ARG A C 1
ATOM 707 O O . ARG A 1 84 ? -0.285 0.200 -0.148 1.00 89.44 84 ARG A O 1
ATOM 714 N N . LEU A 1 85 ? -0.378 -0.634 1.953 1.00 91.00 85 LEU A N 1
ATOM 715 C CA . LEU A 1 85 ? -1.675 -0.078 2.313 1.00 91.00 85 LEU A CA 1
ATOM 716 C C . LEU A 1 85 ? -1.500 0.947 3.428 1.00 91.00 85 LEU A C 1
ATOM 718 O O . LEU A 1 85 ? -0.732 0.718 4.367 1.00 91.00 85 LEU A O 1
ATOM 722 N N . ILE A 1 86 ? -2.235 2.047 3.324 1.00 94.50 86 ILE A N 1
ATOM 723 C CA . ILE A 1 86 ? -2.472 2.978 4.422 1.00 94.50 86 ILE A CA 1
ATOM 724 C C . ILE A 1 86 ? -3.723 2.481 5.138 1.00 94.50 86 ILE A C 1
ATOM 726 O O . ILE A 1 86 ? -4.754 2.259 4.506 1.00 94.50 86 ILE A O 1
ATOM 730 N N . LEU A 1 87 ? -3.613 2.271 6.450 1.00 95.31 87 LEU A N 1
ATOM 731 C CA . LEU A 1 87 ? -4.718 1.816 7.287 1.00 95.31 87 LEU A CA 1
ATOM 732 C C . LEU A 1 87 ? -5.225 2.970 8.141 1.00 95.31 87 LEU A C 1
ATOM 734 O O . LEU A 1 87 ? -4.442 3.649 8.812 1.00 95.31 87 LEU A O 1
ATOM 738 N N . THR A 1 88 ? -6.538 3.148 8.164 1.00 96.38 88 THR A N 1
ATOM 739 C CA . THR A 1 88 ? -7.222 4.103 9.036 1.00 96.38 88 THR A CA 1
ATOM 740 C C . THR A 1 88 ? -8.245 3.364 9.885 1.00 96.38 88 THR A C 1
ATOM 742 O O . THR A 1 88 ? -8.797 2.349 9.475 1.00 96.38 88 THR A O 1
ATOM 745 N N . LEU A 1 89 ? -8.470 3.824 11.117 1.00 96.88 89 LEU A N 1
ATOM 746 C CA . LEU A 1 89 ? -9.472 3.191 11.974 1.00 96.88 89 LEU A CA 1
ATOM 747 C C . LEU A 1 89 ? -10.866 3.439 11.401 1.00 96.88 89 LEU A C 1
ATOM 749 O O . LEU A 1 89 ? -11.249 4.594 11.204 1.00 96.88 89 LEU A O 1
ATOM 753 N N . ASN A 1 90 ? -11.616 2.358 11.214 1.00 95.69 90 ASN A N 1
ATOM 754 C CA . ASN A 1 90 ? -13.035 2.435 10.896 1.00 95.69 90 ASN A CA 1
ATOM 755 C C . ASN A 1 90 ? -13.875 2.539 12.184 1.00 95.69 90 ASN A C 1
ATOM 757 O O . ASN A 1 90 ? -13.344 2.595 13.298 1.00 95.69 90 ASN A O 1
ATOM 761 N N . GLU A 1 91 ? -15.203 2.531 12.048 1.00 96.88 91 GLU A N 1
ATOM 762 C CA . GLU A 1 91 ? -16.129 2.604 13.189 1.00 96.88 91 GLU A CA 1
ATOM 763 C C . GLU A 1 91 ? -15.897 1.489 14.222 1.00 96.88 91 GLU A C 1
ATOM 765 O O . GLU A 1 91 ? -15.943 1.738 15.427 1.00 96.88 91 GLU A O 1
ATOM 770 N N . VAL A 1 92 ? -15.599 0.268 13.766 1.00 95.12 92 VAL A N 1
ATOM 771 C CA . VAL A 1 92 ? -15.322 -0.875 14.645 1.00 95.12 92 VAL A CA 1
ATOM 772 C C . VAL A 1 92 ? -14.027 -0.644 15.418 1.00 95.12 92 VAL A C 1
ATOM 774 O O . VAL A 1 92 ? -14.007 -0.817 16.635 1.00 95.12 92 VAL A O 1
ATOM 777 N N . GLY A 1 93 ? -12.958 -0.222 14.739 1.00 95.38 93 GLY A N 1
ATOM 778 C CA . GLY A 1 93 ? -11.675 0.080 15.375 1.00 95.38 93 GLY A CA 1
ATOM 779 C C . GLY A 1 93 ? -11.767 1.217 16.393 1.00 95.38 93 GLY A C 1
ATOM 780 O O . GLY A 1 93 ? -11.218 1.110 17.490 1.00 95.38 93 GLY A O 1
ATOM 781 N N . LEU A 1 94 ? -12.509 2.281 16.074 1.00 96.62 94 LEU A N 1
ATOM 782 C CA . LEU A 1 94 ? -12.747 3.398 16.992 1.00 96.62 94 LEU A CA 1
ATOM 783 C C . LEU A 1 94 ? -13.540 2.965 18.235 1.00 96.62 94 LEU A C 1
ATOM 785 O O . LEU A 1 94 ? -13.185 3.359 19.346 1.00 96.62 94 LEU A O 1
ATOM 789 N N . ALA A 1 95 ? -14.545 2.098 18.079 1.00 95.88 95 ALA A N 1
ATOM 790 C CA . ALA A 1 95 ? -15.352 1.605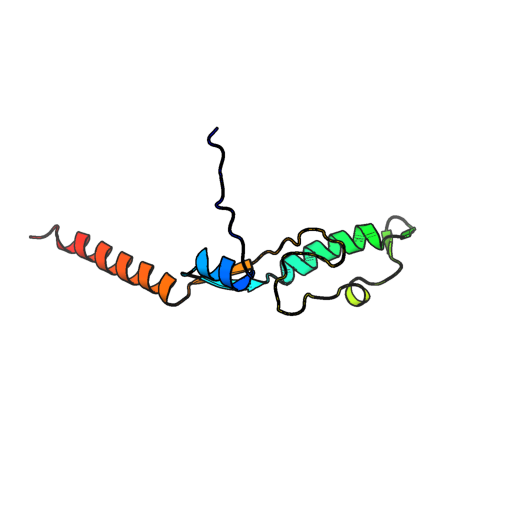 19.197 1.00 95.88 95 ALA A CA 1
ATOM 791 C C . ALA A 1 95 ? -14.526 0.837 20.247 1.00 95.88 95 ALA A C 1
ATOM 793 O O . ALA A 1 95 ? -14.822 0.918 21.441 1.00 95.88 95 ALA A O 1
ATOM 794 N N . PHE A 1 96 ? -13.464 0.129 19.841 1.00 93.62 96 PHE A N 1
ATOM 795 C CA . PHE A 1 96 ? -12.547 -0.509 20.795 1.00 93.62 96 PHE A CA 1
ATOM 796 C C . PHE A 1 96 ? -11.866 0.516 21.705 1.00 93.62 96 PHE A C 1
ATOM 798 O O . PHE A 1 96 ? -11.803 0.298 22.913 1.00 93.62 96 PHE A O 1
ATOM 805 N N . PHE A 1 97 ? -11.411 1.645 21.156 1.00 90.88 97 PHE A N 1
ATOM 806 C CA . PHE A 1 97 ? -10.822 2.720 21.955 1.00 90.88 97 PHE A CA 1
ATOM 807 C C . PHE A 1 97 ? -11.852 3.406 22.852 1.00 90.88 97 PHE A C 1
ATOM 809 O O . PHE A 1 97 ? -11.532 3.771 23.979 1.00 90.88 97 PHE A O 1
ATOM 816 N N . GLU A 1 98 ? -13.090 3.583 22.391 1.00 94.25 98 GLU A N 1
ATOM 817 C CA . GLU A 1 98 ? -14.157 4.136 23.234 1.00 94.25 98 GLU A CA 1
ATOM 818 C C . GLU A 1 98 ? -14.442 3.245 24.449 1.00 94.25 98 GLU A C 1
ATOM 820 O O . GLU A 1 98 ? -14.529 3.742 25.574 1.00 94.25 98 GLU A O 1
ATOM 825 N N . LEU A 1 99 ? -14.532 1.928 24.240 1.00 93.12 99 LEU A N 1
ATOM 826 C CA . LEU A 1 99 ? -14.728 0.953 25.313 1.00 93.12 99 LEU A CA 1
ATOM 827 C C . LEU A 1 99 ? -13.534 0.902 26.269 1.00 93.12 99 LEU A C 1
ATOM 829 O O . LEU A 1 99 ? -13.732 0.914 27.482 1.00 93.12 99 LEU A O 1
ATOM 833 N N . ASP A 1 100 ? -12.312 0.870 25.741 1.00 92.88 100 ASP A N 1
ATOM 834 C CA . ASP A 1 100 ? -11.084 0.854 26.542 1.00 92.88 100 ASP A CA 1
ATOM 835 C C . ASP A 1 100 ? -10.965 2.105 27.425 1.00 92.88 100 ASP A C 1
ATOM 837 O O . ASP A 1 100 ? -10.723 2.006 28.631 1.00 92.88 100 ASP A O 1
ATOM 841 N N . ASN A 1 101 ? -11.252 3.281 26.860 1.00 92.44 101 ASN A N 1
ATOM 842 C CA . ASN A 1 101 ? -11.287 4.537 27.604 1.00 92.44 101 ASN A CA 1
ATOM 843 C C . ASN A 1 101 ? -12.376 4.533 28.683 1.00 92.44 101 ASN A C 1
ATOM 845 O O . ASN A 1 101 ? -12.152 5.031 29.785 1.00 92.44 101 ASN A O 1
ATOM 849 N N . TYR A 1 102 ? -13.562 3.997 28.388 1.00 92.75 102 TYR A N 1
ATOM 850 C CA . TYR A 1 102 ? -14.633 3.894 29.378 1.00 92.75 102 TYR A CA 1
ATOM 851 C C . TYR A 1 102 ? -14.226 2.997 30.557 1.00 92.75 102 TYR A C 1
ATOM 853 O O . TYR A 1 102 ? -14.342 3.417 31.705 1.00 92.75 102 TYR A O 1
ATOM 861 N N . LEU A 1 103 ? -13.686 1.806 30.277 1.00 93.06 103 LEU A N 1
ATOM 862 C CA . LEU A 1 103 ? -13.261 0.846 31.301 1.00 93.06 103 LEU A CA 1
ATOM 863 C C . LEU A 1 103 ? -12.081 1.361 32.136 1.00 93.06 103 LEU A C 1
ATOM 865 O O . LEU A 1 103 ? -12.056 1.166 33.349 1.00 93.06 103 LEU A O 1
ATOM 869 N N . SER A 1 104 ? -11.135 2.059 31.510 1.00 90.88 104 SER A N 1
ATOM 870 C CA . SER A 1 104 ? -9.973 2.630 32.201 1.00 90.88 104 SER A CA 1
ATOM 871 C C . SER A 1 104 ? -10.347 3.782 33.143 1.00 90.88 104 SER A C 1
ATOM 873 O O . SER A 1 104 ? -9.678 3.998 34.150 1.00 90.88 104 SER A O 1
ATOM 875 N N . ASN A 1 105 ? -11.435 4.507 32.859 1.00 77.31 105 ASN A N 1
ATOM 876 C CA . ASN A 1 105 ? -11.925 5.596 33.712 1.00 77.31 105 ASN A CA 1
ATOM 877 C C . ASN A 1 105 ? -12.709 5.110 34.951 1.00 77.31 105 ASN A C 1
ATOM 879 O O . ASN A 1 105 ? -12.894 5.885 35.894 1.00 77.31 105 ASN A O 1
ATOM 883 N N . ASP A 1 106 ? -13.160 3.851 34.989 1.00 58.59 106 ASP A N 1
ATOM 884 C CA . ASP A 1 106 ? -13.811 3.271 36.175 1.00 58.59 106 ASP A CA 1
ATOM 885 C C . ASP A 1 106 ? -12.790 2.863 37.259 1.00 58.59 106 ASP A C 1
ATOM 887 O O . ASP A 1 106 ? -13.101 2.922 38.453 1.00 58.59 106 ASP A O 1
ATOM 891 N N . GLU A 1 107 ? -11.542 2.539 36.891 1.00 55.38 107 GLU A N 1
ATOM 892 C CA . GLU A 1 107 ? -10.491 2.223 37.873 1.00 55.38 107 GLU A CA 1
ATOM 893 C C . GLU A 1 107 ? -10.080 3.438 38.725 1.00 55.38 107 GLU A C 1
ATOM 895 O O . GLU A 1 107 ? -9.771 3.276 39.907 1.00 55.38 107 GLU A O 1
ATOM 900 N N . GLU A 1 108 ? -10.148 4.667 38.196 1.00 53.97 108 GLU A N 1
ATOM 901 C CA . GLU A 1 108 ? -9.867 5.878 38.987 1.00 53.97 108 GLU A CA 1
ATOM 902 C C . GLU A 1 108 ? -10.956 6.182 40.032 1.00 53.97 108 GLU A C 1
ATOM 904 O O . GLU A 1 108 ? -10.662 6.771 41.076 1.00 53.97 108 GLU A O 1
ATOM 909 N N . ASN A 1 109 ? -12.198 5.738 39.814 1.00 50.25 109 ASN A N 1
ATOM 910 C CA . ASN A 1 109 ? -13.308 5.980 40.743 1.00 50.25 109 ASN A CA 1
ATOM 911 C C . ASN A 1 109 ? -13.466 4.888 41.818 1.00 50.25 109 ASN A C 1
ATOM 913 O O . ASN A 1 109 ? -14.086 5.141 42.848 1.00 50.25 109 ASN A O 1
ATOM 917 N N . SER A 1 110 ? -12.857 3.710 41.643 1.00 50.88 110 SER A N 1
ATOM 918 C CA . SER A 1 110 ? -12.898 2.616 42.631 1.00 50.88 110 SER A CA 1
ATOM 919 C C . SER A 1 110 ? -11.933 2.800 43.816 1.00 50.88 110 SER A C 1
ATOM 921 O O . SER A 1 110 ? -12.016 2.045 44.784 1.00 50.88 110 SER A O 1
ATOM 923 N N . VAL A 1 111 ? -11.005 3.764 43.775 1.00 52.69 111 VAL A N 1
ATOM 924 C CA . VAL A 1 111 ? -10.007 3.980 44.850 1.00 52.69 111 VAL A CA 1
ATOM 925 C C . VAL A 1 111 ? -10.560 4.842 46.005 1.00 52.69 111 VAL A C 1
ATOM 927 O O . VAL A 1 111 ? -9.893 5.016 47.026 1.00 52.69 111 VAL A O 1
ATOM 930 N N . PHE A 1 112 ? -11.790 5.356 45.885 1.00 48.97 112 PHE A N 1
ATOM 931 C CA . PHE A 1 112 ? -12.412 6.249 46.873 1.00 48.97 112 PHE A CA 1
ATOM 932 C C . PHE A 1 112 ? -13.673 5.700 47.572 1.00 48.97 112 PHE A C 1
ATOM 934 O O . PHE A 1 112 ? -14.326 6.472 48.278 1.00 48.97 112 PHE A O 1
ATOM 941 N N . GLU A 1 113 ? -13.991 4.405 47.451 1.00 41.19 113 GLU A N 1
ATOM 942 C CA . GLU A 1 113 ? -15.035 3.741 48.266 1.00 41.19 113 GLU A CA 1
ATOM 943 C C . GLU A 1 113 ? -14.470 2.877 49.404 1.00 41.19 113 GLU A C 1
ATOM 945 O O . GLU A 1 113 ? -13.500 2.117 49.178 1.00 41.19 113 GLU A O 1
#

pLDDT: mean 84.12, std 13.42, range [41.19, 96.88]